Protein AF-A0AAE8U5U1-F1 (afdb_monomer_lite)

Secondary structure (DSSP, 8-state):
----HHHHHHHHHHHHHTTS-HHHHHHHHHHHHHHH-HHHHHSHHHHHHHHHHHHHHHHTTS--

Radius of gyration: 14.89 Å; chains: 1; bounding box: 34×24×39 Å

pLDDT: mean 70.68, std 12.7, range [35.41, 89.81]

Structure (mmCIF, N/CA/C/O backbone):
data_AF-A0AAE8U5U1-F1
#
_entry.id   AF-A0AAE8U5U1-F1
#
loop_
_atom_site.group_PDB
_atom_site.id
_atom_site.type_symbol
_atom_site.label_atom_id
_atom_site.label_alt_id
_atom_site.label_comp_id
_atom_site.label_asym_id
_atom_site.label_entity_id
_atom_site.label_seq_id
_atom_site.pdbx_PDB_ins_code
_atom_site.Cartn_x
_atom_site.Cartn_y
_atom_site.Cartn_z
_atom_site.occupancy
_atom_site.B_iso_or_equiv
_atom_site.auth_seq_id
_atom_site.auth_comp_id
_atom_site.auth_asym_id
_atom_site.auth_atom_id
_atom_site.pdbx_PDB_model_num
ATOM 1 N N . MET A 1 1 ? 25.197 -4.528 -1.113 1.00 35.41 1 MET A N 1
ATOM 2 C CA . MET A 1 1 ? 23.939 -4.936 -0.450 1.00 35.41 1 MET A CA 1
ATOM 3 C C . MET A 1 1 ? 22.785 -4.519 -1.366 1.00 35.41 1 MET A C 1
ATOM 5 O O . MET A 1 1 ? 22.525 -3.330 -1.476 1.00 35.41 1 MET A O 1
ATOM 9 N N . LYS A 1 2 ? 22.198 -5.444 -2.146 1.00 39.94 2 LYS A N 1
ATOM 10 C CA . LYS A 1 2 ? 21.095 -5.144 -3.086 1.00 39.94 2 LYS A CA 1
ATOM 11 C C . LYS A 1 2 ? 19.791 -5.030 -2.290 1.00 39.94 2 LYS A C 1
ATOM 13 O O . LYS A 1 2 ? 19.100 -6.025 -2.099 1.00 39.94 2 LYS A O 1
ATOM 18 N N . LEU A 1 3 ? 19.484 -3.842 -1.779 1.00 41.84 3 LEU A N 1
ATOM 19 C CA . LEU A 1 3 ? 18.173 -3.557 -1.199 1.00 41.84 3 LEU A CA 1
ATOM 20 C C . LEU A 1 3 ? 17.151 -3.476 -2.345 1.00 41.84 3 LEU A C 1
ATOM 22 O O . LEU A 1 3 ? 17.033 -2.460 -3.005 1.00 41.84 3 LEU A O 1
ATOM 26 N N . ASN A 1 4 ? 16.491 -4.605 -2.615 1.00 53.72 4 ASN A N 1
ATOM 27 C CA . ASN A 1 4 ? 15.183 -4.745 -3.262 1.00 53.72 4 ASN A CA 1
ATOM 28 C C . ASN A 1 4 ? 14.838 -3.741 -4.383 1.00 53.72 4 ASN A C 1
ATOM 30 O O . ASN A 1 4 ? 14.113 -2.782 -4.137 1.00 53.72 4 ASN A O 1
ATOM 34 N N . ALA A 1 5 ? 15.198 -4.051 -5.635 1.00 53.69 5 ALA A N 1
ATOM 35 C CA . ALA A 1 5 ? 14.717 -3.333 -6.830 1.00 53.69 5 ALA A CA 1
ATOM 36 C C . ALA A 1 5 ? 13.184 -3.111 -6.836 1.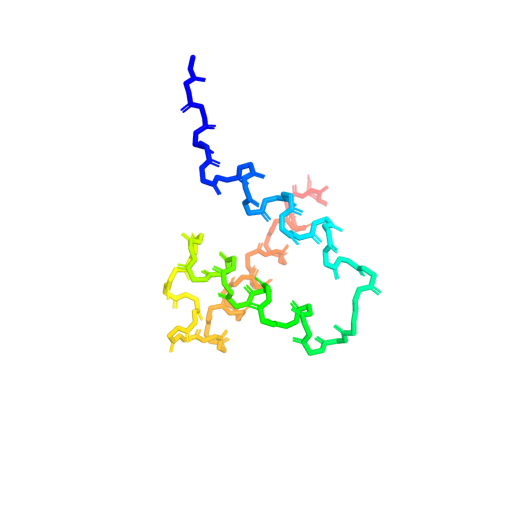00 53.69 5 ALA A C 1
ATOM 38 O O . ALA A 1 5 ? 12.692 -2.090 -7.302 1.00 53.69 5 ALA A O 1
ATOM 39 N N . ASN A 1 6 ? 12.441 -4.031 -6.216 1.00 69.50 6 ASN A N 1
ATOM 40 C CA . ASN A 1 6 ? 10.989 -3.973 -6.065 1.00 69.50 6 ASN A CA 1
ATOM 41 C C . ASN A 1 6 ? 10.511 -2.815 -5.157 1.00 69.50 6 ASN A C 1
ATOM 43 O O . ASN A 1 6 ? 9.439 -2.259 -5.363 1.00 69.50 6 ASN A O 1
ATOM 47 N N . VAL A 1 7 ? 11.292 -2.427 -4.142 1.00 68.31 7 VAL A N 1
ATOM 48 C CA . VAL A 1 7 ? 10.928 -1.335 -3.218 1.00 68.31 7 VAL A CA 1
ATOM 49 C C . VAL A 1 7 ? 11.156 0.028 -3.870 1.00 68.31 7 VAL A C 1
ATOM 51 O O . VAL A 1 7 ? 10.311 0.913 -3.734 1.00 68.31 7 VAL A O 1
ATOM 54 N N . ASP A 1 8 ? 12.247 0.194 -4.620 1.00 76.44 8 ASP A N 1
ATOM 55 C CA . ASP A 1 8 ? 12.530 1.435 -5.351 1.00 76.44 8 ASP A CA 1
ATOM 56 C C . ASP A 1 8 ? 11.513 1.692 -6.473 1.00 76.44 8 ASP A C 1
ATOM 58 O O . ASP A 1 8 ? 11.086 2.831 -6.683 1.00 76.44 8 ASP A O 1
ATOM 62 N N . GLU A 1 9 ? 11.053 0.640 -7.154 1.00 78.06 9 GLU A N 1
ATOM 63 C CA . GLU A 1 9 ? 9.978 0.734 -8.147 1.00 78.06 9 GLU A CA 1
ATOM 64 C C . GLU A 1 9 ? 8.642 1.147 -7.520 1.00 78.06 9 GLU A C 1
ATOM 66 O O . GLU A 1 9 ? 7.972 2.047 -8.034 1.00 78.06 9 GLU A O 1
ATOM 71 N N . LEU A 1 10 ? 8.277 0.567 -6.371 1.00 78.38 10 LEU A N 1
ATOM 72 C CA . LEU A 1 10 ? 7.083 0.975 -5.623 1.00 78.38 10 LEU A CA 1
ATOM 73 C C . LEU A 1 10 ? 7.183 2.431 -5.150 1.00 78.38 10 LEU A C 1
ATOM 75 O O . LEU A 1 10 ? 6.195 3.166 -5.199 1.00 78.38 10 LEU A O 1
ATOM 79 N N . ARG A 1 11 ? 8.376 2.878 -4.744 1.00 78.62 11 ARG A N 1
ATOM 80 C CA . ARG A 1 11 ? 8.619 4.264 -4.326 1.00 78.62 11 ARG A CA 1
ATOM 81 C C . ARG A 1 11 ? 8.438 5.242 -5.487 1.00 78.62 11 ARG A C 1
ATOM 83 O O . ARG A 1 11 ? 7.693 6.213 -5.351 1.00 78.62 11 ARG A O 1
ATOM 90 N N . ARG A 1 12 ? 9.018 4.932 -6.651 1.00 85.38 12 ARG A N 1
ATOM 91 C CA . ARG A 1 12 ? 8.820 5.698 -7.894 1.00 85.38 12 ARG A CA 1
ATOM 92 C C . ARG A 1 12 ? 7.358 5.722 -8.337 1.00 85.38 12 ARG A C 1
ATOM 94 O O . ARG A 1 12 ? 6.874 6.756 -8.792 1.00 85.38 12 ARG A O 1
ATOM 101 N N . LEU A 1 13 ? 6.632 4.611 -8.189 1.00 81.75 13 LEU A N 1
ATOM 102 C CA . LEU A 1 13 ? 5.208 4.530 -8.524 1.00 81.75 13 LEU A CA 1
ATOM 103 C C . LEU A 1 13 ? 4.365 5.478 -7.654 1.00 81.75 13 LEU A C 1
ATOM 105 O O . LEU A 1 13 ? 3.484 6.169 -8.170 1.00 81.75 13 LEU A O 1
ATOM 109 N N . VAL A 1 14 ? 4.654 5.553 -6.353 1.00 82.69 14 VAL A N 1
ATOM 110 C CA . VAL A 1 14 ? 3.988 6.481 -5.423 1.00 82.69 14 VAL A CA 1
ATOM 111 C C . VAL A 1 14 ? 4.307 7.939 -5.763 1.00 82.69 14 VAL A C 1
ATOM 113 O O . VAL A 1 14 ? 3.397 8.769 -5.810 1.00 82.69 14 VAL A O 1
ATOM 116 N N . GLU A 1 15 ? 5.569 8.261 -6.050 1.00 86.56 15 GLU A N 1
ATOM 117 C CA . GLU A 1 15 ? 5.983 9.620 -6.428 1.00 86.56 15 GLU A CA 1
ATOM 118 C C . GLU A 1 15 ? 5.307 10.087 -7.724 1.00 86.56 15 GLU A C 1
ATOM 120 O O . GLU A 1 15 ? 4.685 11.152 -7.749 1.00 86.56 15 GLU A O 1
ATOM 125 N N . ASN A 1 16 ? 5.311 9.250 -8.764 1.00 87.38 16 ASN A N 1
ATOM 126 C CA . ASN A 1 16 ? 4.725 9.571 -10.071 1.00 87.38 16 ASN A CA 1
ATOM 127 C C . ASN A 1 16 ? 3.198 9.725 -10.049 1.00 87.38 16 ASN A C 1
ATOM 129 O O . ASN A 1 16 ? 2.605 10.323 -10.951 1.00 87.38 16 ASN A O 1
ATOM 133 N N . THR A 1 17 ? 2.536 9.181 -9.029 1.00 84.06 17 THR A N 1
ATOM 134 C CA . THR A 1 17 ? 1.073 9.205 -8.912 1.00 84.06 17 THR A CA 1
ATOM 135 C C . THR A 1 17 ? 0.573 10.171 -7.843 1.00 84.06 17 THR A C 1
ATOM 137 O O . THR A 1 17 ? -0.633 10.395 -7.738 1.00 84.06 17 THR A O 1
ATOM 140 N N . ARG A 1 18 ? 1.477 10.850 -7.121 1.00 81.81 18 ARG A N 1
ATOM 141 C CA . ARG A 1 18 ? 1.157 11.811 -6.052 1.00 81.81 18 ARG A CA 1
ATOM 142 C C . ARG A 1 18 ? 0.242 12.957 -6.497 1.00 81.81 18 ARG A C 1
ATOM 144 O O . ARG A 1 18 ? -0.557 13.428 -5.694 1.00 81.81 18 ARG A O 1
ATOM 151 N N . HIS A 1 19 ? 0.333 13.388 -7.752 1.00 89.81 19 HIS A N 1
ATOM 152 C CA . HIS A 1 19 ? -0.473 14.488 -8.302 1.00 89.81 19 HIS A CA 1
ATOM 153 C C . HIS A 1 19 ? -1.658 14.015 -9.158 1.00 89.81 19 HIS A C 1
ATOM 155 O O . HIS A 1 19 ? -2.362 14.830 -9.748 1.00 89.81 19 HIS A O 1
ATOM 161 N N . ARG A 1 20 ? -1.881 12.699 -9.259 1.00 86.06 20 ARG A N 1
ATOM 162 C 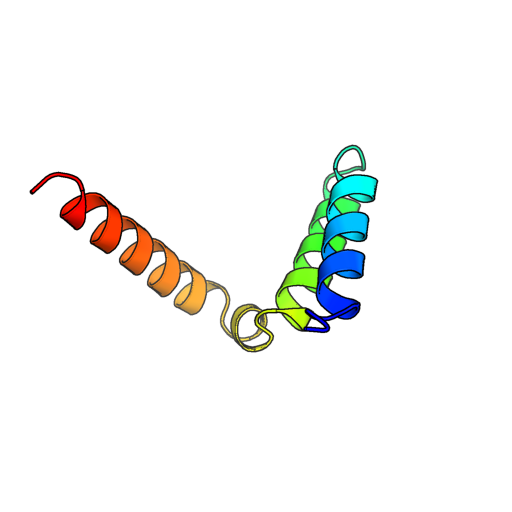CA . ARG A 1 20 ? -3.006 12.128 -10.009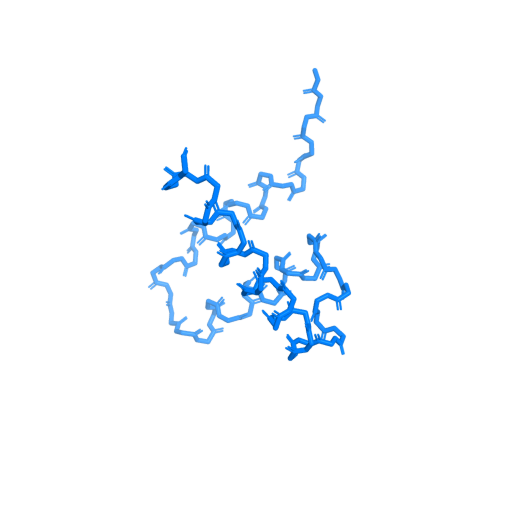 1.00 86.06 20 ARG A CA 1
ATOM 163 C C . ARG A 1 20 ? -4.286 12.162 -9.174 1.00 86.06 20 ARG A C 1
ATOM 165 O O . ARG A 1 20 ? -4.269 12.467 -7.982 1.00 86.06 20 ARG A O 1
ATOM 172 N N . ASN A 1 21 ? -5.414 11.862 -9.812 1.00 87.44 21 ASN A N 1
ATOM 173 C CA . ASN A 1 21 ? -6.710 11.854 -9.139 1.00 87.44 21 ASN A CA 1
ATOM 174 C C . ASN A 1 21 ? -6.752 10.834 -7.977 1.00 87.44 21 ASN A C 1
ATOM 176 O O . ASN A 1 21 ? -5.946 9.903 -7.893 1.00 87.44 21 ASN A O 1
ATOM 180 N N . VAL A 1 22 ? -7.716 11.015 -7.071 1.00 78.94 22 VAL A N 1
ATOM 181 C CA . VAL A 1 22 ? -7.868 10.188 -5.859 1.00 78.94 22 VAL A CA 1
ATOM 182 C C . VAL A 1 22 ? -7.995 8.698 -6.191 1.00 78.94 22 VAL A C 1
ATOM 184 O O . VAL A 1 22 ? -7.424 7.866 -5.491 1.00 78.94 22 VAL A O 1
ATOM 187 N N . PHE A 1 23 ? -8.667 8.360 -7.292 1.00 81.50 23 PHE A N 1
ATOM 188 C CA . PHE A 1 23 ? -8.835 6.978 -7.737 1.00 81.50 23 PHE A CA 1
ATOM 189 C C . PHE A 1 23 ? -7.503 6.304 -8.112 1.00 81.50 23 PHE A C 1
ATOM 191 O O . PHE A 1 23 ? -7.206 5.214 -7.630 1.00 81.50 23 PHE A O 1
ATOM 198 N N . ILE A 1 24 ? -6.656 6.969 -8.905 1.00 77.44 24 ILE A N 1
ATOM 199 C CA . ILE A 1 24 ? -5.324 6.463 -9.278 1.00 77.44 24 ILE A CA 1
ATOM 200 C C . ILE A 1 24 ? -4.461 6.278 -8.023 1.00 77.44 24 ILE A C 1
ATOM 202 O O . ILE A 1 24 ? -3.789 5.259 -7.875 1.00 77.44 24 ILE A O 1
ATOM 206 N N . ARG A 1 25 ? -4.506 7.236 -7.089 1.00 75.56 25 ARG A N 1
ATOM 207 C CA . ARG A 1 25 ? -3.749 7.160 -5.827 1.00 75.56 25 ARG A CA 1
ATOM 208 C C . ARG A 1 25 ? -4.205 5.989 -4.959 1.00 75.56 25 ARG A C 1
ATOM 210 O O . ARG A 1 25 ? -3.370 5.334 -4.343 1.00 75.56 25 ARG A O 1
ATOM 217 N N . PHE A 1 26 ? -5.503 5.695 -4.953 1.00 76.75 26 PHE A N 1
ATOM 218 C CA . PHE A 1 26 ? -6.057 4.538 -4.258 1.00 76.75 26 PHE A CA 1
ATOM 219 C C . PHE A 1 26 ? -5.591 3.211 -4.874 1.00 76.75 26 PHE A C 1
ATOM 221 O O . PHE A 1 26 ? -5.161 2.321 -4.145 1.00 76.75 26 PHE A O 1
ATOM 228 N N . LEU A 1 27 ? -5.589 3.088 -6.205 1.00 81.56 27 LEU A N 1
ATOM 229 C CA . LEU A 1 27 ? -5.074 1.888 -6.876 1.00 81.56 27 LEU A CA 1
ATOM 230 C C . LEU A 1 27 ? -3.593 1.653 -6.571 1.00 81.56 27 LEU A C 1
ATOM 232 O O . LEU A 1 27 ? -3.187 0.530 -6.279 1.00 81.56 27 LEU A O 1
ATOM 236 N N . VAL A 1 28 ? -2.792 2.717 -6.593 1.00 82.31 28 VAL A N 1
ATOM 237 C CA . VAL A 1 28 ? -1.364 2.648 -6.259 1.00 82.31 28 VAL A CA 1
ATOM 238 C C . VAL A 1 28 ? -1.169 2.239 -4.807 1.00 82.31 28 VAL A C 1
ATOM 240 O O . VAL A 1 28 ? -0.350 1.365 -4.536 1.00 82.31 28 VAL A O 1
ATOM 243 N N . PHE A 1 29 ? -1.955 2.804 -3.887 1.00 81.44 29 PHE A N 1
ATOM 244 C CA . PHE A 1 29 ? -1.970 2.375 -2.494 1.00 81.44 29 PHE A CA 1
ATOM 245 C C . PHE A 1 29 ? -2.260 0.874 -2.388 1.00 81.44 29 PHE A C 1
ATOM 247 O O . PHE A 1 29 ? -1.456 0.154 -1.809 1.00 81.44 29 PHE A O 1
ATOM 254 N N . CYS A 1 30 ? -3.320 0.366 -3.024 1.00 79.25 30 CYS A N 1
ATOM 255 C CA . CYS A 1 30 ? -3.631 -1.064 -3.012 1.00 79.25 30 CYS A CA 1
ATOM 256 C C . CYS A 1 30 ? -2.488 -1.925 -3.566 1.00 79.25 30 CYS A C 1
ATOM 258 O O . CYS A 1 30 ? -2.158 -2.949 -2.969 1.00 79.25 30 CYS A O 1
ATOM 260 N N .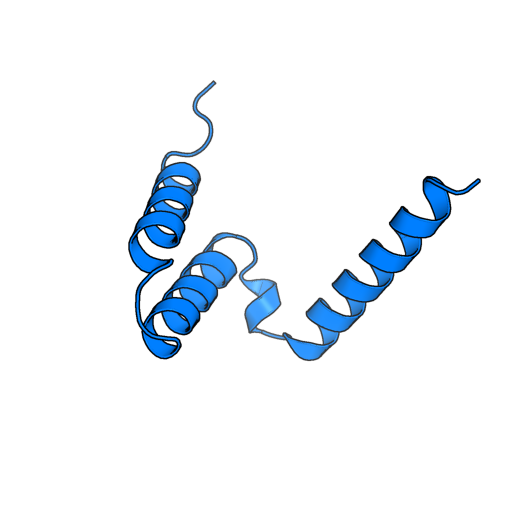 THR A 1 31 ? -1.857 -1.521 -4.669 1.00 81.12 31 THR A N 1
ATOM 261 C CA . THR A 1 31 ? -0.720 -2.243 -5.259 1.00 81.12 31 THR A CA 1
ATOM 262 C C . THR A 1 31 ? 0.479 -2.283 -4.312 1.00 81.12 31 THR A C 1
ATOM 264 O O . THR A 1 31 ? 1.040 -3.352 -4.071 1.00 81.12 31 THR A O 1
ATOM 267 N N . VAL A 1 32 ? 0.836 -1.143 -3.718 1.00 80.56 32 VAL A N 1
ATOM 268 C CA . VAL A 1 32 ? 1.944 -1.029 -2.760 1.00 80.56 32 VAL A CA 1
ATOM 269 C C . VAL A 1 32 ? 1.652 -1.833 -1.496 1.00 80.56 32 VAL A C 1
ATOM 271 O O . VAL A 1 32 ? 2.493 -2.609 -1.046 1.00 80.56 32 VAL A O 1
ATOM 274 N N . THR A 1 33 ? 0.442 -1.721 -0.952 1.00 77.44 33 THR A N 1
ATOM 275 C CA . THR A 1 33 ? 0.010 -2.478 0.225 1.00 77.44 33 THR A CA 1
ATOM 276 C C . THR A 1 33 ? -0.005 -3.978 -0.051 1.00 77.44 33 THR A C 1
ATOM 278 O O . THR A 1 33 ? 0.436 -4.743 0.798 1.00 77.44 33 THR A O 1
ATOM 281 N N . LYS A 1 34 ? -0.431 -4.428 -1.238 1.00 74.44 34 LYS A N 1
ATOM 282 C CA . LYS A 1 34 ? -0.375 -5.849 -1.615 1.00 74.44 34 LYS A CA 1
ATOM 283 C C . LYS A 1 34 ? 1.060 -6.371 -1.671 1.00 74.44 34 LYS A C 1
ATOM 285 O O . LYS A 1 34 ? 1.299 -7.507 -1.276 1.00 74.44 34 LYS A O 1
ATOM 290 N N . ALA A 1 35 ? 1.992 -5.557 -2.161 1.00 76.06 35 ALA A N 1
ATOM 291 C CA . ALA A 1 35 ? 3.393 -5.939 -2.296 1.00 76.06 35 ALA A CA 1
ATOM 292 C C . ALA A 1 35 ? 4.147 -5.936 -0.954 1.00 76.06 35 ALA A C 1
ATOM 294 O O . ALA A 1 35 ? 4.947 -6.832 -0.705 1.00 76.06 35 ALA A O 1
ATOM 295 N N . LEU A 1 36 ? 3.886 -4.953 -0.087 1.00 72.44 36 LEU A N 1
ATOM 296 C CA . LEU A 1 36 ? 4.600 -4.780 1.186 1.00 72.44 36 LEU A CA 1
ATOM 297 C C . LEU A 1 36 ? 3.937 -5.505 2.363 1.00 72.44 36 LEU A C 1
ATOM 299 O O . LEU A 1 36 ? 4.617 -5.929 3.292 1.00 72.44 36 LEU A O 1
ATOM 303 N N . ALA A 1 37 ? 2.612 -5.630 2.346 1.00 70.12 37 ALA A N 1
ATOM 304 C CA . ALA A 1 37 ? 1.829 -6.198 3.436 1.00 70.12 37 ALA A CA 1
ATOM 305 C C . ALA A 1 37 ? 0.567 -6.894 2.890 1.00 70.12 37 ALA A C 1
ATOM 307 O O . ALA A 1 37 ? -0.552 -6.443 3.144 1.00 70.12 37 ALA A O 1
ATOM 308 N N . PRO A 1 38 ? 0.699 -8.018 2.159 1.00 66.50 38 PRO A N 1
ATOM 309 C CA . PRO A 1 38 ? -0.440 -8.705 1.539 1.00 66.50 38 PRO A CA 1
ATOM 310 C C . PRO A 1 38 ? -1.539 -9.101 2.542 1.00 66.50 38 PRO A C 1
ATOM 312 O O . PRO A 1 38 ? -2.716 -9.137 2.185 1.00 66.50 38 PRO A O 1
ATOM 315 N N . GLY A 1 39 ? -1.183 -9.337 3.812 1.00 63.88 39 GLY A N 1
ATOM 316 C CA . GLY A 1 39 ? -2.140 -9.599 4.895 1.00 63.88 39 GLY A CA 1
ATOM 317 C C . GLY A 1 39 ? -3.010 -8.394 5.282 1.00 63.88 39 GLY A C 1
ATOM 318 O O . GLY A 1 39 ? -4.137 -8.583 5.736 1.00 63.88 39 GLY A O 1
ATOM 319 N N . PHE A 1 40 ? -2.541 -7.168 5.032 1.00 66.19 40 PHE A N 1
ATOM 320 C CA . PHE A 1 40 ? -3.258 -5.930 5.349 1.00 66.19 40 PHE A CA 1
ATOM 321 C C . PHE A 1 40 ? -4.543 -5.790 4.526 1.00 66.19 40 PHE A C 1
ATOM 323 O O . PHE A 1 40 ? -5.576 -5.398 5.055 1.00 66.19 40 PHE A O 1
ATOM 330 N N . LEU A 1 41 ? -4.514 -6.158 3.240 1.00 63.78 41 LEU A N 1
ATOM 331 C CA . LEU A 1 41 ? -5.695 -6.080 2.369 1.00 63.78 41 LEU A CA 1
ATOM 332 C C . LEU A 1 41 ? -6.756 -7.135 2.699 1.00 63.78 41 LEU A C 1
ATOM 334 O O . LEU A 1 41 ? -7.917 -6.959 2.340 1.00 63.78 41 LEU A O 1
ATOM 338 N N . ARG A 1 42 ? -6.368 -8.224 3.371 1.00 66.81 42 ARG A N 1
ATOM 339 C CA . ARG A 1 42 ? -7.283 -9.312 3.734 1.00 66.81 42 ARG A CA 1
ATOM 340 C C . ARG A 1 42 ? -8.133 -8.962 4.955 1.00 66.81 42 ARG A C 1
ATOM 342 O O . ARG A 1 42 ? -9.304 -9.318 4.989 1.00 66.81 42 ARG A O 1
ATOM 349 N N . TYR A 1 43 ? -7.561 -8.226 5.911 1.00 67.50 43 TYR A N 1
ATOM 350 C CA . TYR A 1 43 ? -8.249 -7.755 7.118 1.00 67.50 43 TYR A CA 1
ATOM 351 C C . TYR A 1 43 ? -7.932 -6.278 7.383 1.00 67.50 43 TYR A C 1
ATOM 353 O O . TYR A 1 43 ? -7.259 -5.948 8.365 1.00 67.50 43 TYR A O 1
ATOM 361 N N . PRO A 1 44 ? -8.388 -5.359 6.515 1.00 67.75 44 PRO A N 1
ATOM 362 C CA . PRO A 1 44 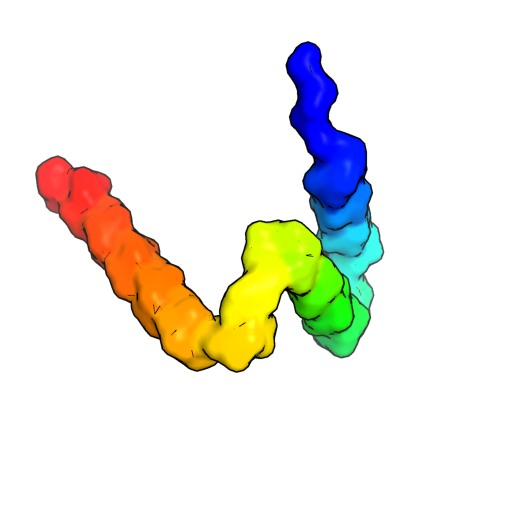? -7.974 -3.962 6.571 1.00 67.75 44 PRO A CA 1
ATOM 363 C C . PRO A 1 44 ? -8.386 -3.301 7.884 1.00 67.75 44 PRO A C 1
ATOM 365 O O . PRO A 1 44 ? -7.589 -2.583 8.474 1.00 67.75 44 PRO A O 1
ATOM 368 N N . LYS A 1 45 ? -9.587 -3.597 8.396 1.00 71.88 45 LYS A N 1
ATOM 369 C CA . LYS A 1 45 ? -10.107 -3.012 9.640 1.00 71.88 45 LYS A CA 1
ATOM 370 C C . LYS A 1 45 ? -9.289 -3.421 10.868 1.00 71.88 45 LYS A C 1
ATOM 372 O O . LYS A 1 45 ? -8.880 -2.558 11.643 1.00 71.88 45 LYS A O 1
ATOM 377 N N . ASP A 1 46 ? -9.030 -4.715 11.034 1.00 72.19 46 ASP A N 1
ATOM 378 C CA . ASP A 1 46 ? -8.278 -5.233 12.182 1.00 72.19 46 ASP A CA 1
ATOM 379 C C . ASP A 1 46 ? -6.804 -4.839 12.108 1.00 72.19 46 ASP A C 1
ATOM 381 O O . ASP A 1 46 ? -6.217 -4.455 13.120 1.00 72.19 46 ASP A O 1
ATOM 385 N N . THR A 1 47 ? -6.230 -4.833 10.902 1.00 66.62 47 THR A N 1
ATOM 386 C CA . THR A 1 47 ? -4.838 -4.420 10.692 1.00 66.62 47 THR A CA 1
ATOM 387 C C . THR A 1 47 ? -4.651 -2.919 10.926 1.00 66.62 47 THR A C 1
ATOM 389 O O . THR A 1 47 ? -3.696 -2.531 11.595 1.00 66.62 47 THR A O 1
ATOM 392 N N . LEU A 1 48 ? -5.584 -2.068 10.475 1.00 71.69 48 LEU A N 1
ATOM 393 C CA . LEU A 1 48 ? -5.596 -0.636 10.813 1.00 71.69 48 LEU A CA 1
ATOM 394 C C . LEU A 1 48 ? -5.712 -0.417 12.319 1.00 71.69 48 LEU A C 1
ATOM 396 O O . LEU A 1 48 ? -4.981 0.397 12.874 1.00 71.69 48 LEU A O 1
ATOM 400 N N . LYS A 1 49 ? -6.594 -1.157 12.998 1.00 74.94 49 LYS A N 1
ATOM 401 C CA . LYS A 1 49 ? -6.757 -1.064 14.454 1.00 74.94 49 LYS A CA 1
ATOM 402 C C . LYS A 1 49 ? -5.466 -1.432 15.192 1.00 74.94 49 LYS A C 1
ATOM 404 O O . LYS A 1 49 ? -5.085 -0.738 16.133 1.00 74.94 49 LYS A O 1
ATOM 409 N N . LEU A 1 50 ? -4.779 -2.487 14.752 1.00 72.25 50 LEU A N 1
ATOM 410 C CA . LEU A 1 50 ? -3.473 -2.903 15.272 1.00 72.25 50 LEU A CA 1
ATOM 411 C C . LEU A 1 50 ? -2.389 -1.852 15.016 1.00 72.25 50 LEU A C 1
ATOM 413 O O . LEU A 1 50 ? -1.648 -1.507 15.933 1.00 72.25 50 LEU A O 1
ATOM 417 N N . TYR A 1 51 ? -2.336 -1.307 13.801 1.00 69.81 51 TYR A N 1
ATOM 418 C CA . TYR A 1 51 ? -1.375 -0.278 13.417 1.00 69.81 51 TYR A CA 1
ATOM 419 C C . TYR A 1 51 ? -1.566 1.018 14.219 1.00 69.81 51 TYR A C 1
ATOM 421 O O . TYR A 1 51 ? -0.611 1.539 14.789 1.00 69.81 51 TYR A O 1
ATOM 429 N N . ILE A 1 52 ? -2.808 1.490 14.365 1.00 72.75 52 ILE A N 1
ATOM 430 C CA . ILE A 1 52 ? -3.146 2.661 15.192 1.00 72.75 52 ILE A CA 1
ATOM 431 C C . ILE A 1 52 ? -2.771 2.416 16.660 1.00 72.75 52 ILE A C 1
ATOM 433 O O . ILE A 1 52 ? -2.205 3.297 17.305 1.00 72.75 52 ILE A O 1
ATOM 437 N N . LYS A 1 53 ? -3.034 1.213 17.192 1.00 75.31 53 LYS A N 1
ATOM 438 C CA . LYS A 1 53 ? -2.649 0.843 18.563 1.00 75.31 53 LYS A CA 1
ATOM 439 C C . LYS A 1 53 ? -1.128 0.866 18.756 1.00 75.31 53 LYS A C 1
ATOM 441 O O . LYS A 1 53 ? -0.664 1.307 19.803 1.00 75.31 53 LYS A O 1
ATOM 446 N N . HIS A 1 54 ? -0.362 0.424 17.758 1.00 74.12 54 HIS A N 1
ATOM 447 C CA . HIS A 1 54 ? 1.101 0.470 17.786 1.00 74.12 54 HIS A CA 1
ATOM 448 C C . HIS A 1 54 ? 1.629 1.911 17.751 1.00 74.12 54 HIS A C 1
ATOM 450 O O . HIS A 1 54 ? 2.478 2.260 18.567 1.00 74.12 54 HIS A O 1
ATOM 456 N N . LEU A 1 55 ? 1.088 2.760 16.871 1.00 69.31 55 LEU A N 1
ATOM 457 C CA . LEU A 1 55 ? 1.455 4.180 16.789 1.00 69.31 55 LEU A CA 1
ATOM 458 C C . LEU A 1 55 ? 1.172 4.924 18.103 1.00 69.31 55 LEU A C 1
ATOM 460 O O . LEU A 1 55 ? 1.998 5.703 18.574 1.00 69.31 55 LEU A O 1
ATOM 464 N N . ALA A 1 56 ? 0.026 4.651 18.731 1.00 72.75 56 ALA A N 1
ATOM 465 C CA . ALA A 1 56 ? -0.308 5.215 20.037 1.00 72.75 56 ALA A CA 1
ATOM 466 C C . ALA A 1 56 ? 0.637 4.719 21.150 1.00 72.75 56 ALA A C 1
ATOM 468 O O . ALA A 1 56 ? 0.970 5.476 22.059 1.00 72.75 56 ALA A O 1
ATOM 469 N N . GLY A 1 57 ? 1.091 3.463 21.073 1.00 69.19 57 GLY A N 1
ATOM 470 C CA . GLY A 1 57 ? 2.056 2.890 22.013 1.00 69.19 57 GLY A CA 1
ATOM 471 C C . GLY A 1 57 ? 3.474 3.451 21.865 1.00 69.19 57 GLY A C 1
ATOM 472 O O . GLY A 1 57 ? 4.161 3.631 22.868 1.00 69.19 57 GLY A O 1
ATOM 473 N N . GLU A 1 58 ? 3.912 3.762 20.643 1.00 62.62 58 GLU A N 1
ATOM 474 C CA . GLU A 1 58 ? 5.222 4.379 20.389 1.00 62.62 58 GLU A CA 1
ATOM 475 C C . GLU A 1 58 ? 5.260 5.8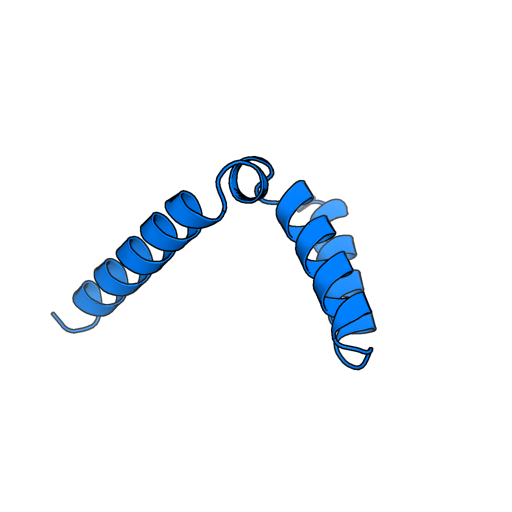65 20.762 1.00 62.62 58 GLU A C 1
ATOM 477 O O . GLU A 1 58 ? 6.244 6.308 21.355 1.00 62.62 58 GLU A O 1
ATOM 482 N N . ASN A 1 59 ? 4.173 6.614 20.544 1.00 53.06 59 ASN A N 1
ATOM 483 C CA . ASN A 1 59 ? 4.062 8.003 21.013 1.00 53.06 59 ASN A CA 1
ATOM 484 C C . ASN A 1 59 ? 4.140 8.136 22.545 1.00 53.06 59 ASN A C 1
ATOM 486 O O . ASN A 1 59 ? 4.529 9.185 23.049 1.00 53.06 59 ASN A O 1
ATOM 490 N N . ASN A 1 60 ? 3.814 7.077 23.291 1.00 50.88 60 ASN A N 1
ATOM 491 C CA . ASN A 1 60 ? 3.952 7.051 24.748 1.00 50.88 60 ASN A CA 1
ATOM 492 C C . ASN A 1 60 ? 5.380 6.751 25.230 1.00 50.88 60 ASN A C 1
ATOM 494 O O . ASN A 1 60 ? 5.682 7.007 26.389 1.00 50.88 60 ASN A O 1
ATOM 498 N N . LYS A 1 61 ? 6.265 6.219 24.375 1.00 50.38 61 LYS A N 1
ATOM 499 C CA . LYS A 1 61 ? 7.670 5.954 24.736 1.00 50.38 61 LYS A CA 1
ATOM 500 C C . LYS A 1 61 ? 8.596 7.150 24.514 1.00 50.38 61 LYS A C 1
ATOM 502 O O . LYS A 1 61 ? 9.673 7.172 25.088 1.00 50.38 61 LYS A O 1
ATOM 507 N N . PHE A 1 62 ? 8.190 8.121 23.697 1.00 47.31 62 PHE A N 1
ATOM 508 C CA . PHE A 1 62 ? 8.940 9.366 23.478 1.00 47.31 62 PHE A CA 1
ATOM 509 C C . PHE A 1 62 ? 8.583 10.488 24.472 1.00 47.31 62 PHE A C 1
ATOM 511 O O . PHE A 1 62 ? 9.259 11.511 24.485 1.00 47.31 62 PHE A O 1
ATOM 518 N N . ASN A 1 63 ? 7.545 10.299 25.295 1.00 45.69 63 ASN A N 1
ATOM 519 C CA . ASN A 1 63 ? 7.081 11.248 26.318 1.00 45.69 63 ASN A CA 1
ATOM 520 C C . ASN A 1 63 ? 7.339 10.765 27.763 1.00 45.69 63 ASN A C 1
ATOM 522 O O . ASN A 1 63 ? 6.755 11.320 28.694 1.00 45.69 63 ASN A O 1
ATOM 526 N N . ALA A 1 64 ? 8.162 9.727 27.948 1.00 44.75 64 ALA A N 1
ATOM 527 C CA . ALA A 1 64 ? 8.530 9.171 29.252 1.00 44.75 64 ALA A CA 1
ATOM 528 C C . ALA A 1 64 ? 10.015 9.398 29.548 1.00 44.75 64 ALA A C 1
ATOM 530 O O . ALA A 1 64 ? 10.824 9.215 28.609 1.00 44.75 64 ALA A O 1
#

Sequence (64 aa):
MKLNANVDELRRLVENTRHRNVFIRFLVFCTVTKALAPGFLRYPKDTLKLYIKHLAGENNKFNA

Foldseek 3Di:
DPDDPPVVVLVVCQVVCVPPDPVSNVVSVVVSCCVPPVVCVVCVPVVVVVVVVVVVVVVVVVVD